Protein AF-A0A7I8IFJ6-F1 (afdb_monomer)

Radius of gyration: 30.26 Å; Cα contacts (8 Å, |Δi|>4): 142; chains: 1; bounding box: 80×45×73 Å

Secondary structure (DSSP, 8-state):
--HHHHHHHHHHHHHHHHHHHHHHHHHHHHHHHHHHHSS---EEEEE-SSEEEEEEEETTEEEEPP-TTS-SSEE--EEE-SS-EEETHHHHHTTTTSGGGEE--GGGTTT--TT-HHHHHHHHHT--S--------STTHHHHHS--

Sequence (148 aa):
MWWTDSLVSVFLLKLLFYTTCFIGCLFAISIAKEEASKLGTVIGIDLGTTYSCVGVYKNGHVEIIANDQGNRITPSWVAFTDSERLIGEAAKNQAAVNPERTVFDVKRLIGRKFEDKEVQKDMNLTFRFRLRMERPRSSVLRKLVLWS

Foldseek 3Di:
DCPVVVVVVVVVVVVVVVVVVVVVVVVVVVVVVVVVVVDPWDKDWADDQFKIWIWTDDPNDIDTDADPVRHSIFTQKWFDDPVDIDGGPRLVVCCVVRVQRMDGRCVQVPPDDCPDPVNVVCCVPPHPHDPPPDPDPDPPVVVVVVPD

Solvent-accessible surface area (backbone atoms only — not comparable to full-atom values): 8788 Å² total; per-residue (Å²): 145,67,70,67,57,57,55,52,49,54,50,51,53,50,51,50,52,53,53,54,50,52,52,50,51,53,51,53,53,51,53,55,55,54,59,65,64,69,60,69,89,56,70,50,72,50,85,42,46,64,43,25,39,42,32,37,64,55,97,92,41,79,46,70,48,53,49,100,86,67,40,55,58,39,42,40,24,40,18,59,59,98,87,52,77,37,56,19,63,66,16,55,72,44,30,86,82,42,39,54,45,34,47,58,50,56,65,79,53,63,98,57,59,78,85,37,68,68,50,51,48,45,45,76,75,72,48,73,37,78,87,73,84,64,81,79,90,53,83,68,66,57,63,70,66,70,77,114

Nearest PDB structures (foldseek):
  5fpm-assembly1_A  TM=9.775E-01  e=9.775E-12  Homo sapiens
  5fpd-assembly1_A  TM=9.758E-01  e=1.100E-11  Homo sapiens
  4fsv-assembly1_A  TM=9.687E-01  e=1.314E-11  Homo sapiens
  1ngg-assembly1_A  TM=9.756E-01  e=3.009E-11  Bos taurus
  6b1n-assembly2_B  TM=9.779E-01  e=2.673E-11  Homo sapiens

pLDDT: mean 80.01, std 19.0, range [28.0, 97.19]

Organism: Spirodela intermedia (NCBI:txid51605)

Structure (mmCIF, N/CA/C/O backbone):
data_AF-A0A7I8IFJ6-F1
#
_entry.id   AF-A0A7I8IFJ6-F1
#
loop_
_atom_site.group_PDB
_atom_site.id
_atom_site.type_symbol
_atom_site.label_atom_id
_atom_site.label_alt_id
_atom_site.label_comp_id
_atom_site.label_asym_id
_atom_site.label_entity_id
_atom_site.label_seq_id
_atom_site.pdbx_PDB_ins_code
_atom_site.Cartn_x
_atom_site.Cartn_y
_atom_site.Cartn_z
_atom_site.occupancy
_atom_site.B_iso_or_equiv
_atom_site.auth_seq_id
_atom_site.auth_comp_id
_atom_site.auth_asym_id
_atom_site.auth_atom_id
_atom_site.pdbx_PDB_model_num
ATOM 1 N N . MET A 1 1 ? -56.531 28.959 51.602 1.00 52.84 1 MET A N 1
ATOM 2 C CA . MET A 1 1 ? -56.270 27.835 50.682 1.00 52.84 1 MET A CA 1
ATOM 3 C C . MET A 1 1 ? -55.688 28.382 49.375 1.00 52.84 1 MET A C 1
ATOM 5 O O . MET A 1 1 ? -56.342 28.304 48.357 1.00 52.84 1 MET A O 1
ATOM 9 N N . TRP A 1 2 ? -54.528 29.052 49.462 1.00 52.06 2 TRP A N 1
ATOM 10 C CA . TRP A 1 2 ? -53.817 29.700 48.332 1.00 52.06 2 TRP A CA 1
ATOM 11 C C . TRP A 1 2 ? -52.278 29.646 48.495 1.00 52.06 2 TRP A C 1
ATOM 13 O O . TRP A 1 2 ? -51.531 30.055 47.616 1.00 52.06 2 TRP A O 1
ATOM 23 N N . TRP A 1 3 ? -51.776 29.158 49.640 1.00 51.44 3 TRP A N 1
ATOM 24 C CA . TRP A 1 3 ? -50.338 29.045 49.938 1.00 51.44 3 TRP A CA 1
ATOM 25 C C . TRP A 1 3 ? -49.743 27.699 49.497 1.00 51.44 3 TRP A C 1
ATOM 27 O O . TRP A 1 3 ? -48.556 27.610 49.198 1.00 51.44 3 TRP A O 1
ATOM 37 N N . THR A 1 4 ? -50.568 26.654 49.418 1.00 60.25 4 THR A N 1
ATOM 38 C CA . THR A 1 4 ? -50.185 25.328 48.915 1.00 60.25 4 THR A CA 1
ATOM 39 C C . THR A 1 4 ? -49.990 25.326 47.398 1.00 60.25 4 THR A C 1
ATOM 41 O O . THR A 1 4 ? -49.122 24.615 46.901 1.00 60.25 4 THR A O 1
ATOM 44 N N . ASP A 1 5 ? -50.714 26.180 46.670 1.00 65.81 5 ASP A N 1
ATOM 45 C CA . ASP A 1 5 ? -50.682 26.238 45.201 1.00 65.81 5 ASP A CA 1
ATOM 46 C C . ASP A 1 5 ? -49.363 26.817 44.667 1.00 65.81 5 ASP A C 1
ATOM 48 O O . ASP A 1 5 ? -48.817 26.335 43.674 1.00 65.81 5 ASP A O 1
ATOM 52 N N . SER A 1 6 ? -48.778 27.787 45.378 1.00 71.69 6 SER A N 1
ATOM 53 C CA . SER A 1 6 ? -47.474 28.369 45.032 1.00 71.69 6 SER A CA 1
ATOM 54 C C . SER A 1 6 ? -46.319 27.379 45.214 1.00 71.69 6 SER A C 1
ATOM 56 O O . SER A 1 6 ? -45.402 27.340 44.395 1.00 71.69 6 SER A O 1
ATOM 58 N N . LEU A 1 7 ? -46.362 26.538 46.253 1.00 78.31 7 LEU A N 1
ATOM 59 C CA . LEU A 1 7 ? -45.353 25.495 46.482 1.00 78.31 7 LEU A CA 1
ATOM 60 C C . LEU A 1 7 ? -45.447 24.370 45.446 1.00 78.31 7 LEU A C 1
ATOM 62 O O . LEU A 1 7 ? -44.420 23.923 44.935 1.00 78.31 7 LEU A O 1
ATOM 66 N N . VAL A 1 8 ? -46.666 23.952 45.098 1.00 82.31 8 VAL A N 1
ATOM 67 C CA . VAL A 1 8 ? -46.912 22.947 44.052 1.00 82.31 8 VAL A CA 1
ATOM 68 C C . VAL A 1 8 ? -46.470 23.470 42.683 1.00 82.31 8 VAL A C 1
ATOM 70 O O . VAL A 1 8 ? -45.804 22.749 41.945 1.00 82.31 8 VAL A O 1
ATOM 73 N N . SER A 1 9 ? -46.737 24.741 42.373 1.00 81.81 9 SER A N 1
ATOM 74 C CA . SER A 1 9 ? -46.284 25.387 41.134 1.00 81.81 9 SER A CA 1
ATOM 75 C C . SER A 1 9 ? -44.754 25.439 41.021 1.00 81.81 9 SER A C 1
ATOM 77 O O . SER A 1 9 ? -44.191 25.029 40.006 1.00 81.81 9 SER A O 1
ATOM 79 N N . VAL A 1 10 ? -44.047 25.837 42.086 1.00 84.44 10 VAL A N 1
ATOM 80 C CA . VAL A 1 10 ? -42.571 25.857 42.105 1.00 84.44 10 VAL A CA 1
ATOM 81 C C . VAL A 1 10 ? -41.982 24.444 42.006 1.00 84.44 10 VAL A C 1
ATOM 83 O O . VAL A 1 10 ? -40.945 24.253 41.368 1.00 84.44 10 VAL A O 1
ATOM 86 N N . PHE A 1 11 ? -42.632 23.443 42.603 1.00 86.44 11 PHE A N 1
ATOM 87 C CA . PHE A 1 11 ? -42.221 22.043 42.496 1.00 86.44 11 PHE A CA 1
ATOM 88 C C . PHE A 1 11 ? -42.408 21.496 41.073 1.00 86.44 11 PHE A C 1
ATOM 90 O O . PHE A 1 11 ? -41.486 20.895 40.521 1.00 86.44 11 PHE A O 1
ATOM 97 N N . LEU A 1 12 ? -43.554 21.773 40.444 1.00 88.19 12 LEU A N 1
ATOM 98 C CA . LEU A 1 12 ? -43.842 21.394 39.058 1.00 88.19 12 LEU A CA 1
ATOM 99 C C . LEU A 1 12 ? -42.895 22.080 38.068 1.00 88.19 12 LEU A C 1
ATOM 101 O O . LEU A 1 12 ? -42.415 21.426 37.148 1.00 88.19 12 LEU A O 1
ATOM 105 N N . LEU A 1 13 ? -42.558 23.356 38.277 1.00 87.75 13 LEU A N 1
ATOM 106 C CA . LEU A 1 13 ? -41.626 24.090 37.415 1.00 87.75 13 LEU A CA 1
ATOM 107 C C . LEU A 1 13 ? -40.199 23.525 37.498 1.00 87.75 13 LEU A C 1
ATOM 109 O O . LEU A 1 13 ? -39.519 23.389 36.482 1.00 87.75 13 LEU A O 1
ATOM 113 N N . LYS A 1 14 ? -39.757 23.143 38.704 1.00 87.62 14 LYS A N 1
ATOM 114 C CA . LYS A 1 14 ? -38.471 22.460 38.911 1.00 87.62 14 LYS A CA 1
ATOM 115 C C . LYS A 1 14 ? -38.459 21.080 38.262 1.00 87.62 14 LYS A C 1
ATOM 117 O O . LYS A 1 14 ? -37.467 20.734 37.627 1.00 87.62 14 LYS A O 1
ATOM 122 N N . LEU A 1 15 ? -39.545 20.316 38.387 1.00 89.00 15 LEU A N 1
ATOM 123 C CA . LEU A 1 15 ? -39.674 19.011 37.741 1.00 89.00 15 LEU A CA 1
ATOM 124 C C . LEU A 1 15 ? -39.621 19.152 36.216 1.00 89.00 15 LEU A C 1
ATOM 126 O O . LEU A 1 15 ? -38.857 18.440 35.568 1.00 89.00 15 LEU A O 1
ATOM 130 N N . LEU A 1 16 ? -40.347 20.126 35.659 1.00 89.44 16 LEU A N 1
ATOM 131 C CA . LEU A 1 16 ? -40.329 20.425 34.230 1.00 89.44 16 LEU A CA 1
ATOM 132 C C . LEU A 1 16 ? -38.905 20.756 33.764 1.00 89.44 16 LEU A C 1
ATOM 134 O O . LEU A 1 16 ? -38.415 20.140 32.823 1.00 89.44 16 LEU A O 1
ATOM 138 N N . PHE A 1 17 ? -38.201 21.634 34.484 1.00 91.06 17 PHE A N 1
ATOM 139 C CA . PHE A 1 17 ? -36.825 22.017 34.163 1.00 91.06 17 PHE A CA 1
ATOM 140 C C . PHE A 1 17 ? -35.841 20.836 34.228 1.00 91.06 17 PHE A C 1
ATOM 142 O O . PHE A 1 17 ? -34.998 20.679 33.345 1.00 91.06 17 PHE A O 1
ATOM 149 N N . TYR A 1 18 ? -35.962 19.964 35.235 1.00 89.38 18 TYR A N 1
ATOM 150 C CA . TYR A 1 18 ? -35.145 18.750 35.330 1.00 89.38 18 TYR A CA 1
ATOM 151 C C . TYR A 1 18 ? -35.416 17.790 34.167 1.00 89.38 18 TYR A C 1
ATOM 153 O O . TYR A 1 18 ? -34.474 17.251 33.586 1.00 89.38 18 TYR A O 1
ATOM 161 N N . THR A 1 19 ? -36.684 17.607 33.789 1.00 90.44 19 THR A N 1
ATOM 162 C CA . THR A 1 19 ? -37.049 16.727 32.669 1.00 90.44 19 THR A CA 1
ATOM 163 C C . THR A 1 19 ? -36.574 17.271 31.324 1.00 90.44 19 THR A C 1
ATOM 165 O O . THR A 1 19 ? -36.025 16.509 30.529 1.00 90.44 19 THR A O 1
ATOM 168 N N . THR A 1 20 ? -36.687 18.581 31.076 1.00 88.94 20 THR A N 1
ATOM 169 C CA . THR A 1 20 ? -36.190 19.191 29.835 1.00 88.94 20 THR A CA 1
ATOM 170 C C . THR A 1 20 ? -34.670 19.125 29.749 1.00 88.94 20 THR A C 1
ATOM 172 O O . THR A 1 20 ? -34.132 18.849 28.680 1.00 88.94 20 THR A O 1
ATOM 175 N N . CYS A 1 21 ? -33.971 19.311 30.872 1.00 89.75 21 CYS A N 1
ATOM 176 C CA . CYS A 1 21 ? -32.516 19.192 30.927 1.00 89.75 21 CYS A CA 1
ATOM 177 C C . CYS A 1 21 ? -32.062 17.745 30.656 1.00 89.75 21 CYS A C 1
ATOM 179 O O . CYS A 1 21 ? -31.170 17.516 29.841 1.00 89.75 21 CYS A O 1
ATOM 181 N N . PHE A 1 22 ? -32.737 16.753 31.248 1.00 91.62 22 PHE A N 1
ATOM 182 C CA . PHE A 1 22 ? -32.431 15.335 31.034 1.00 91.62 22 PHE A CA 1
ATOM 183 C C . PHE A 1 22 ? -32.668 14.883 29.583 1.00 91.62 22 PHE A C 1
ATOM 185 O O . PHE A 1 22 ? -31.816 14.217 28.994 1.00 91.62 22 PHE A O 1
ATOM 192 N N . ILE A 1 23 ? -33.791 15.289 28.977 1.00 92.19 23 ILE A N 1
ATOM 193 C CA . ILE A 1 23 ? -34.092 15.002 27.566 1.00 92.19 23 ILE A CA 1
ATOM 194 C C . ILE A 1 23 ? -33.075 15.692 26.647 1.00 92.19 23 ILE A C 1
ATOM 196 O O . ILE A 1 23 ? -32.581 15.068 25.709 1.00 92.19 23 ILE A O 1
ATOM 200 N N . GLY A 1 24 ? -32.707 16.944 26.942 1.00 90.44 24 GLY A N 1
ATOM 201 C CA . GLY A 1 24 ? -31.662 17.665 26.213 1.00 90.44 24 GLY A CA 1
ATOM 202 C C . GLY A 1 24 ? -30.310 16.946 26.256 1.00 90.44 24 GLY A C 1
ATOM 203 O O . GLY A 1 24 ? -29.663 16.791 25.221 1.00 90.44 24 GLY A O 1
ATOM 204 N N . CYS A 1 25 ? -29.912 16.425 27.422 1.00 89.94 25 CYS A N 1
ATOM 205 C CA . CYS A 1 25 ? -28.699 15.617 27.565 1.00 89.94 25 CYS A CA 1
ATOM 206 C C . CYS A 1 25 ? -28.761 14.315 26.754 1.00 89.94 25 CYS A C 1
ATOM 208 O O . CYS A 1 25 ? -27.796 13.985 26.066 1.00 89.94 25 CYS A O 1
ATOM 210 N N . LEU A 1 26 ? -29.883 13.589 26.784 1.00 88.06 26 LEU A N 1
ATOM 211 C CA . LEU A 1 26 ? -30.066 12.371 25.981 1.00 88.06 26 LEU A CA 1
ATOM 212 C C . LEU A 1 26 ? -29.977 12.650 24.475 1.00 88.06 26 LEU A C 1
ATOM 214 O O . LEU A 1 26 ? -29.377 11.868 23.729 1.00 88.06 26 LEU A O 1
ATOM 218 N N . PHE A 1 27 ? -30.535 13.776 24.029 1.00 88.62 27 PHE A N 1
ATOM 219 C CA . PHE A 1 27 ? -30.476 14.196 22.632 1.00 88.62 27 PHE A CA 1
ATOM 220 C C . PHE A 1 27 ? -29.040 14.551 22.218 1.00 88.62 27 PHE A C 1
ATOM 222 O O . PHE A 1 27 ? -28.564 14.079 21.188 1.00 88.62 27 PHE A O 1
ATOM 229 N N . ALA A 1 28 ? -28.306 15.283 23.062 1.00 88.12 28 ALA A N 1
ATOM 230 C CA . ALA A 1 28 ? -26.897 15.604 22.833 1.00 88.12 28 ALA A CA 1
ATOM 231 C C . ALA A 1 28 ? -26.005 14.348 22.776 1.00 88.12 28 ALA A C 1
ATOM 233 O O . ALA A 1 28 ? -25.155 14.236 21.894 1.00 88.12 28 ALA A O 1
ATOM 234 N N . ILE A 1 29 ? -26.231 13.371 23.664 1.00 85.75 29 ILE A N 1
ATOM 235 C CA . ILE A 1 29 ? -25.514 12.083 23.653 1.00 85.75 29 ILE A CA 1
ATOM 236 C C . ILE A 1 29 ? -25.800 11.307 22.360 1.00 85.75 29 ILE A C 1
ATOM 238 O O . ILE A 1 29 ? -24.890 10.711 21.782 1.00 85.75 29 ILE A O 1
ATOM 242 N N . SER A 1 30 ? -27.048 11.327 21.887 1.00 86.50 30 SER A N 1
ATOM 243 C CA . SER A 1 30 ? -27.437 10.658 20.640 1.00 86.50 30 SER A CA 1
ATOM 244 C C . SER A 1 30 ? -26.755 11.292 19.425 1.00 86.50 30 SER A C 1
ATOM 246 O O . SER A 1 30 ? -26.197 10.569 18.602 1.00 86.50 30 SER A O 1
ATOM 248 N N . ILE A 1 31 ? -26.703 12.628 19.367 1.00 84.62 31 ILE A N 1
ATOM 249 C CA . ILE A 1 31 ? -25.998 13.373 18.311 1.00 84.62 31 ILE A CA 1
ATOM 250 C C . ILE A 1 31 ? -24.496 13.053 18.324 1.00 84.62 31 ILE A C 1
ATOM 252 O O . ILE A 1 31 ? -23.922 12.748 17.280 1.00 84.62 31 ILE A O 1
ATOM 256 N N . ALA A 1 32 ? -23.860 13.059 19.500 1.00 80.31 32 ALA A N 1
ATOM 257 C CA . ALA A 1 32 ? -22.431 12.763 19.625 1.00 80.31 32 ALA A CA 1
ATOM 258 C C . ALA A 1 32 ? -22.085 11.332 19.166 1.00 80.31 32 ALA A C 1
ATOM 260 O O . ALA A 1 32 ? -21.051 11.100 18.538 1.00 80.31 32 ALA A O 1
ATOM 261 N N . LYS A 1 33 ? -22.967 10.363 19.443 1.00 78.19 33 LYS A N 1
ATOM 262 C CA . LYS A 1 33 ? -22.795 8.971 19.008 1.00 78.19 33 LYS A CA 1
ATOM 263 C C . LYS A 1 33 ? -22.905 8.819 17.489 1.00 78.19 33 LYS A C 1
ATOM 265 O O . LYS A 1 33 ? -22.186 8.007 16.909 1.00 78.19 33 LYS A O 1
ATOM 270 N N . GLU A 1 34 ? -23.780 9.590 16.849 1.00 75.06 34 GLU A N 1
ATOM 271 C CA . GLU A 1 34 ? -23.939 9.574 15.394 1.00 75.06 34 GLU A CA 1
ATOM 272 C C . GLU A 1 34 ? -22.731 10.196 14.683 1.00 75.06 34 GLU A C 1
ATOM 274 O O . GLU A 1 34 ? -22.249 9.643 13.692 1.00 75.06 34 GLU A O 1
ATOM 279 N N . GLU A 1 35 ? -22.166 11.277 15.225 1.00 69.31 35 GLU A N 1
ATOM 280 C CA . GLU A 1 35 ? -20.978 11.910 14.645 1.00 69.31 35 GLU A CA 1
ATOM 281 C C . GLU A 1 35 ? -19.745 10.993 14.688 1.00 69.31 35 GLU A C 1
ATOM 283 O O . GLU A 1 35 ? -19.027 10.870 13.693 1.00 69.31 35 GLU A O 1
ATOM 288 N N . ALA A 1 36 ? -19.558 10.249 15.784 1.00 66.38 36 ALA A N 1
ATOM 289 C CA . ALA A 1 36 ? -18.492 9.252 15.900 1.00 66.38 36 ALA A CA 1
ATOM 290 C C . ALA A 1 36 ? -18.617 8.115 14.866 1.00 66.38 36 ALA A C 1
ATOM 292 O O . ALA A 1 36 ? -17.612 7.523 14.476 1.00 66.38 36 ALA A O 1
ATOM 293 N N . SER A 1 37 ? -19.833 7.824 14.392 1.00 67.00 37 SER A N 1
ATOM 294 C CA . SER A 1 37 ? -20.080 6.785 13.383 1.00 67.00 37 SER A CA 1
ATOM 295 C C . SER A 1 37 ? -19.815 7.232 11.939 1.00 67.00 37 SER A C 1
ATOM 297 O O . SER A 1 37 ? -19.730 6.386 11.051 1.00 67.00 37 SER A O 1
ATOM 299 N N . LYS A 1 38 ? -19.658 8.543 11.682 1.00 72.38 38 LYS A N 1
ATOM 300 C CA . LYS A 1 38 ? -19.398 9.068 10.327 1.00 72.38 38 LYS A CA 1
ATOM 301 C C . LYS A 1 38 ? -17.971 8.831 9.840 1.00 72.38 38 LYS A C 1
ATOM 303 O O . LYS A 1 38 ? -17.737 8.839 8.632 1.00 72.38 38 LYS A O 1
ATOM 308 N N . LEU A 1 39 ? -17.019 8.628 10.747 1.00 68.62 39 LEU A N 1
ATOM 309 C CA . LEU A 1 39 ? -15.661 8.244 10.379 1.00 68.62 39 LEU A CA 1
ATOM 310 C C . LEU A 1 39 ? -15.664 6.753 10.030 1.00 68.62 39 LEU A C 1
ATOM 312 O O . LEU A 1 39 ? -15.887 5.898 10.884 1.00 68.62 39 LEU A O 1
ATOM 316 N N . GLY A 1 40 ? -15.441 6.446 8.751 1.00 79.44 40 GLY A N 1
ATOM 317 C CA . GLY A 1 40 ? -15.237 5.073 8.295 1.00 79.44 40 GLY A CA 1
ATOM 318 C C . GLY A 1 40 ? -14.024 4.417 8.963 1.00 79.44 40 GLY A C 1
ATOM 319 O O . GLY A 1 40 ? -13.273 5.038 9.715 1.00 79.44 40 GLY A O 1
ATOM 320 N N . THR A 1 41 ? -13.809 3.136 8.676 1.00 86.38 41 THR A N 1
ATOM 321 C CA . THR A 1 41 ? -12.670 2.390 9.218 1.00 86.38 41 THR A CA 1
ATOM 322 C C . THR A 1 41 ? -11.341 3.065 8.868 1.00 86.38 41 THR A C 1
ATOM 324 O O . THR A 1 41 ? -11.013 3.235 7.695 1.00 86.38 41 THR A O 1
ATOM 327 N N . VAL A 1 42 ? -10.570 3.434 9.892 1.00 87.62 42 VAL A N 1
ATOM 328 C CA . VAL A 1 42 ? -9.251 4.052 9.725 1.00 87.62 42 VAL A CA 1
ATOM 329 C C . VAL A 1 42 ? -8.219 2.975 9.401 1.00 87.62 42 VAL A C 1
ATOM 331 O O . VAL A 1 42 ? -8.109 1.968 10.105 1.00 87.62 42 VAL A O 1
ATOM 334 N N . ILE A 1 43 ? -7.450 3.214 8.339 1.00 94.69 43 ILE A N 1
ATOM 335 C CA . ILE A 1 43 ? -6.418 2.311 7.832 1.00 94.69 43 ILE A CA 1
ATOM 336 C C . ILE A 1 43 ? -5.072 3.038 7.861 1.00 94.69 43 ILE A C 1
ATOM 338 O O . ILE A 1 43 ? -4.959 4.165 7.382 1.00 94.69 43 ILE A O 1
ATOM 342 N N . GLY A 1 44 ? -4.051 2.385 8.411 1.00 95.56 44 GLY A N 1
ATOM 343 C CA . GLY A 1 44 ? -2.655 2.797 8.313 1.00 95.56 44 GLY A CA 1
ATOM 344 C C . GLY A 1 44 ? -1.952 2.011 7.212 1.00 95.56 44 GLY A C 1
ATOM 345 O O . GLY A 1 44 ? -2.072 0.789 7.153 1.00 95.56 44 GLY A O 1
ATOM 346 N N . ILE A 1 45 ? -1.217 2.701 6.344 1.00 96.31 45 ILE A N 1
ATOM 347 C CA . ILE A 1 45 ? -0.445 2.083 5.262 1.00 96.31 45 ILE A CA 1
ATOM 348 C C . ILE A 1 45 ? 1.017 2.470 5.449 1.00 96.31 45 ILE A C 1
ATOM 350 O O . ILE A 1 45 ? 1.352 3.653 5.394 1.00 96.31 45 ILE A O 1
ATOM 354 N N . ASP A 1 46 ? 1.884 1.479 5.637 1.00 94.94 46 ASP A N 1
ATOM 355 C CA . ASP A 1 46 ? 3.327 1.677 5.532 1.00 94.94 46 ASP A CA 1
ATOM 356 C C . ASP A 1 46 ? 3.765 1.355 4.105 1.00 94.94 46 ASP A C 1
ATOM 358 O O . ASP A 1 46 ? 3.718 0.205 3.662 1.00 94.94 46 ASP A O 1
ATOM 362 N N . LEU A 1 47 ? 4.179 2.390 3.376 1.00 92.19 47 LEU A N 1
ATOM 363 C CA . LEU A 1 47 ? 4.742 2.262 2.038 1.00 92.19 47 LEU A CA 1
ATOM 364 C C . LEU A 1 47 ? 6.256 2.137 2.150 1.00 92.19 47 LEU A C 1
ATOM 366 O O . LEU A 1 47 ? 6.963 3.138 2.038 1.00 92.19 47 LEU A O 1
ATOM 370 N N . GLY A 1 48 ? 6.774 0.937 2.395 1.00 91.88 48 GLY A N 1
ATOM 371 C CA . GLY A 1 48 ? 8.213 0.688 2.456 1.00 91.88 48 GLY A CA 1
ATOM 372 C C . GLY A 1 48 ? 8.859 0.544 1.073 1.00 91.88 48 GLY A C 1
ATOM 373 O O . GLY A 1 48 ? 8.193 0.371 0.050 1.00 91.88 48 GLY A O 1
ATOM 374 N N . THR A 1 49 ? 10.192 0.622 1.034 1.00 89.38 49 THR A N 1
ATOM 375 C CA . THR A 1 49 ? 10.965 0.539 -0.219 1.00 89.38 49 THR A CA 1
ATOM 376 C C . THR A 1 49 ? 10.818 -0.826 -0.891 1.00 89.38 49 THR A C 1
ATOM 378 O O . THR A 1 49 ? 10.597 -0.893 -2.095 1.00 89.38 49 THR A O 1
ATOM 381 N N . THR A 1 50 ? 10.883 -1.903 -0.104 1.00 92.00 50 THR A N 1
ATOM 382 C CA . THR A 1 50 ? 10.865 -3.287 -0.609 1.00 92.00 50 THR A CA 1
ATOM 383 C C . THR A 1 50 ? 9.565 -4.014 -0.284 1.00 92.00 50 THR A C 1
ATOM 385 O O . THR A 1 50 ? 9.090 -4.798 -1.100 1.00 92.00 50 THR A O 1
ATOM 388 N N . TYR A 1 51 ? 8.980 -3.744 0.883 1.00 95.88 51 TYR A N 1
ATOM 389 C CA . TYR A 1 51 ? 7.704 -4.300 1.318 1.00 95.88 51 TYR A CA 1
ATOM 390 C C . TYR A 1 51 ? 6.825 -3.188 1.872 1.00 95.88 51 TYR A C 1
ATOM 392 O O . TYR A 1 51 ? 7.331 -2.222 2.435 1.00 95.88 51 TYR A O 1
ATOM 400 N N . SER A 1 52 ? 5.521 -3.358 1.729 1.00 96.38 52 SER A N 1
ATOM 401 C CA . SER A 1 52 ? 4.489 -2.512 2.309 1.00 96.38 52 SER A CA 1
ATOM 402 C C . SER A 1 52 ? 3.586 -3.343 3.217 1.00 96.38 52 SER A C 1
ATOM 404 O O . SER A 1 52 ? 3.457 -4.558 3.031 1.00 96.38 52 SER A O 1
ATOM 406 N N . CYS A 1 53 ? 2.949 -2.700 4.189 1.00 96.56 53 CYS A N 1
ATOM 407 C CA . CYS A 1 53 ? 1.966 -3.338 5.058 1.00 96.56 53 CYS A CA 1
ATOM 408 C C . CYS A 1 53 ? 0.747 -2.435 5.258 1.00 96.56 53 CYS A C 1
ATOM 410 O O . CYS A 1 53 ? 0.810 -1.217 5.073 1.00 96.56 53 CYS A O 1
ATOM 412 N N . VAL A 1 54 ? -0.379 -3.051 5.606 1.00 97.19 54 VAL A N 1
ATOM 413 C CA . VAL A 1 54 ? -1.640 -2.352 5.852 1.00 97.19 54 VAL A CA 1
ATOM 414 C C . VAL A 1 54 ? -2.192 -2.822 7.189 1.00 97.19 54 VAL A C 1
ATOM 416 O O . VAL A 1 54 ? -2.331 -4.022 7.424 1.00 97.19 54 VAL A O 1
ATOM 419 N N . GLY A 1 55 ? -2.491 -1.872 8.069 1.00 96.12 55 GLY A N 1
ATOM 420 C CA . GLY A 1 55 ? -3.082 -2.118 9.376 1.00 96.12 55 GLY A CA 1
ATOM 421 C C . GLY A 1 55 ? -4.412 -1.395 9.534 1.00 96.12 55 GLY A C 1
ATOM 422 O O . GLY A 1 55 ? -4.604 -0.302 9.008 1.00 96.12 55 GLY A O 1
ATOM 423 N N . VAL A 1 56 ? -5.330 -1.990 10.283 1.00 95.62 56 VAL A N 1
ATOM 424 C CA . VAL A 1 56 ? -6.613 -1.394 10.655 1.00 95.62 56 VAL A CA 1
ATOM 425 C C . VAL A 1 56 ? -6.689 -1.243 12.168 1.00 95.62 56 VAL A C 1
ATOM 427 O O . VAL A 1 56 ? -6.298 -2.149 12.902 1.00 95.62 56 VAL A O 1
ATOM 430 N N . TYR A 1 57 ? -7.187 -0.103 12.648 1.00 91.00 57 TYR A N 1
ATOM 431 C CA . TYR A 1 57 ? -7.485 0.067 14.071 1.00 91.00 57 TYR A CA 1
ATOM 432 C C . TYR A 1 57 ? -8.942 -0.317 14.337 1.00 91.00 57 TYR A C 1
ATOM 434 O O . TYR A 1 57 ? -9.866 0.362 13.886 1.00 91.00 57 TYR A O 1
ATOM 442 N N . LYS A 1 58 ? -9.157 -1.420 15.057 1.00 86.81 58 LYS A N 1
ATOM 443 C CA . LYS A 1 58 ? -10.489 -1.952 15.368 1.00 86.81 58 LYS A CA 1
ATOM 444 C C . LYS A 1 58 ? -10.495 -2.534 16.778 1.00 86.81 58 LYS A C 1
ATOM 446 O O . LYS A 1 58 ? -9.515 -3.116 17.221 1.00 86.81 58 LYS A O 1
ATOM 451 N N . ASN A 1 59 ? -11.605 -2.384 17.502 1.00 86.56 59 ASN A N 1
ATOM 452 C CA . ASN A 1 59 ? -11.784 -2.970 18.839 1.00 86.56 59 ASN A CA 1
ATOM 453 C C . ASN A 1 59 ? -10.640 -2.635 19.824 1.00 86.56 59 ASN A C 1
ATOM 455 O O . ASN A 1 59 ? -10.186 -3.494 20.579 1.00 86.56 59 ASN A O 1
ATOM 459 N N . GLY A 1 60 ? -10.137 -1.398 19.785 1.00 86.81 60 GLY A N 1
ATOM 460 C CA . GLY A 1 60 ? -9.102 -0.920 20.706 1.00 86.81 60 GLY A CA 1
ATOM 461 C C . GLY A 1 60 ? -7.670 -1.380 20.401 1.00 86.81 60 GLY A C 1
ATOM 462 O O . GLY A 1 60 ? -6.772 -1.065 21.178 1.00 86.81 60 GLY A O 1
ATOM 463 N N . HIS A 1 61 ? -7.424 -2.091 19.296 1.00 91.19 61 HIS A N 1
ATOM 464 C CA . HIS A 1 61 ? -6.084 -2.537 18.904 1.00 91.19 61 HIS A CA 1
ATOM 465 C C . HIS A 1 61 ? -5.852 -2.433 17.388 1.00 91.19 61 HIS A C 1
ATOM 467 O O . HIS A 1 61 ? -6.782 -2.236 16.606 1.00 91.19 61 HIS A O 1
ATOM 473 N N . VAL A 1 62 ? -4.583 -2.527 16.979 1.00 92.50 62 VAL A N 1
ATOM 474 C CA . VAL A 1 62 ? -4.179 -2.561 15.566 1.00 92.50 62 VAL A CA 1
ATOM 475 C C . VAL A 1 62 ? -4.112 -4.011 15.097 1.00 92.50 62 VAL A C 1
ATOM 477 O O . VAL A 1 62 ? -3.442 -4.834 15.720 1.00 92.50 62 VAL A O 1
ATOM 480 N N . GLU A 1 63 ? -4.752 -4.305 13.972 1.00 94.81 63 GLU A N 1
ATOM 481 C CA . GLU A 1 63 ? -4.673 -5.588 13.276 1.00 94.81 63 GLU A CA 1
ATOM 482 C C . GLU A 1 63 ? -3.989 -5.398 11.916 1.00 94.81 63 GLU A C 1
ATOM 484 O O . GLU A 1 63 ? -4.344 -4.494 11.162 1.00 94.81 63 GLU A O 1
ATOM 489 N N . ILE A 1 64 ? -2.999 -6.238 11.594 1.00 96.19 64 ILE A N 1
ATOM 490 C CA . ILE A 1 64 ? -2.330 -6.218 10.284 1.00 96.19 64 ILE A CA 1
ATOM 491 C C . ILE A 1 64 ? -3.086 -7.124 9.318 1.00 96.19 64 ILE A C 1
ATOM 493 O O . ILE A 1 64 ? -3.244 -8.318 9.578 1.00 96.19 64 ILE A O 1
ATOM 497 N N . ILE A 1 65 ? -3.509 -6.556 8.193 1.00 95.88 65 ILE A N 1
ATOM 498 C CA . ILE A 1 65 ? -4.295 -7.244 7.173 1.00 95.88 65 ILE A CA 1
ATOM 499 C C . ILE A 1 65 ? -3.363 -8.121 6.332 1.00 95.88 65 ILE A C 1
ATOM 501 O O . ILE A 1 65 ? -2.346 -7.656 5.815 1.00 95.88 65 ILE A O 1
ATOM 505 N N . ALA A 1 66 ? -3.713 -9.399 6.194 1.00 96.38 66 ALA A N 1
ATOM 506 C CA . ALA A 1 66 ? -3.038 -10.304 5.273 1.00 96.38 66 ALA A CA 1
ATOM 507 C C . ALA A 1 66 ? -3.529 -10.077 3.835 1.00 96.38 66 ALA A C 1
ATOM 509 O O . ALA A 1 66 ? -4.707 -9.792 3.614 1.00 96.38 66 ALA A O 1
ATOM 510 N N . ASN A 1 67 ? -2.633 -10.213 2.860 1.00 94.25 67 ASN A N 1
ATOM 511 C CA . ASN A 1 67 ? -3.004 -10.219 1.450 1.00 94.25 67 ASN A CA 1
ATOM 512 C C . ASN A 1 67 ? -3.723 -11.525 1.059 1.00 94.25 67 ASN A C 1
ATOM 514 O O . ASN A 1 67 ? -3.916 -12.427 1.876 1.00 94.25 67 ASN A O 1
ATOM 518 N N . ASP A 1 68 ? -4.112 -11.625 -0.208 1.00 92.69 68 ASP A N 1
ATOM 519 C CA . ASP A 1 68 ? -4.775 -12.788 -0.811 1.00 92.69 68 ASP A CA 1
ATOM 520 C C . ASP A 1 68 ? -3.982 -14.102 -0.692 1.00 92.69 68 ASP A C 1
ATOM 522 O O . ASP A 1 68 ? -4.566 -15.182 -0.726 1.00 92.69 68 ASP A O 1
ATOM 526 N N . GLN A 1 69 ? -2.667 -14.018 -0.490 1.00 91.00 69 GLN A N 1
ATOM 527 C CA . GLN A 1 69 ? -1.780 -15.160 -0.257 1.00 91.00 69 GLN A CA 1
ATOM 528 C C . GLN A 1 69 ? -1.543 -15.466 1.230 1.00 91.00 69 GLN A C 1
ATOM 530 O O . GLN A 1 69 ? -0.784 -16.376 1.559 1.00 91.00 69 GLN A O 1
ATOM 535 N N . GLY A 1 70 ? -2.164 -14.715 2.142 1.00 94.38 70 GLY A N 1
ATOM 536 C CA . GLY A 1 70 ? -2.006 -14.884 3.587 1.00 94.38 70 GLY A CA 1
ATOM 537 C C . GLY A 1 70 ? -0.783 -14.177 4.188 1.00 94.38 70 GLY A C 1
ATOM 538 O O . GLY A 1 70 ? -0.545 -14.287 5.392 1.00 94.38 70 GLY A O 1
ATOM 539 N N . ASN A 1 71 ? -0.024 -13.412 3.400 1.00 95.00 71 ASN A N 1
ATOM 540 C CA . ASN A 1 71 ? 1.145 -12.676 3.880 1.00 95.00 71 ASN A CA 1
ATOM 541 C C . ASN A 1 71 ? 0.741 -11.319 4.474 1.00 95.00 71 ASN A C 1
ATOM 543 O O . ASN A 1 71 ? -0.013 -10.560 3.871 1.00 95.00 71 ASN A O 1
ATOM 547 N N . ARG A 1 72 ? 1.292 -10.968 5.642 1.00 95.88 72 ARG A N 1
ATOM 548 C CA . ARG A 1 72 ? 1.048 -9.673 6.323 1.00 95.88 72 ARG A CA 1
ATOM 549 C C . ARG A 1 72 ? 1.889 -8.509 5.791 1.00 95.88 72 ARG A C 1
ATOM 551 O O . ARG A 1 72 ? 1.705 -7.364 6.196 1.00 95.88 72 ARG A O 1
ATOM 558 N N . ILE A 1 73 ? 2.827 -8.810 4.902 1.00 96.25 73 ILE A N 1
ATOM 559 C CA . ILE A 1 73 ? 3.641 -7.845 4.168 1.00 96.25 73 ILE A CA 1
A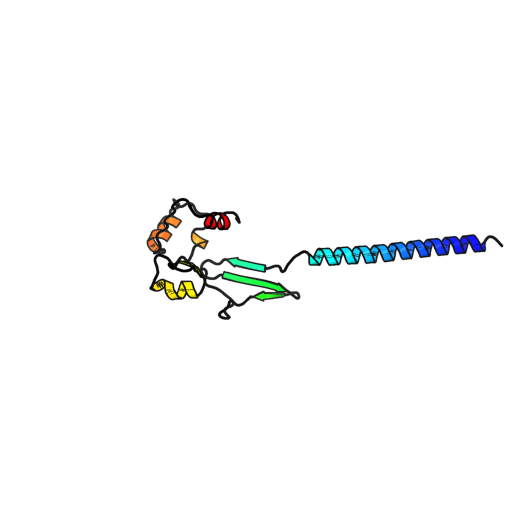TOM 560 C C . ILE A 1 73 ? 3.533 -8.177 2.683 1.00 96.25 73 ILE A C 1
ATOM 562 O O . ILE A 1 73 ? 3.466 -9.345 2.309 1.00 96.25 73 ILE A O 1
ATOM 566 N N . THR A 1 74 ? 3.498 -7.154 1.839 1.00 97.06 74 THR A N 1
ATOM 567 C CA . THR A 1 74 ? 3.377 -7.303 0.384 1.00 97.06 74 THR A CA 1
ATOM 568 C C . THR A 1 74 ? 4.567 -6.630 -0.288 1.00 97.06 74 THR A C 1
ATOM 570 O O . THR A 1 74 ? 4.865 -5.487 0.060 1.00 97.06 74 THR A O 1
ATOM 573 N N . PRO A 1 75 ? 5.266 -7.280 -1.235 1.00 96.56 75 PRO A N 1
ATOM 574 C CA . PRO A 1 75 ? 6.355 -6.636 -1.958 1.00 96.56 75 PRO A CA 1
ATOM 575 C C . PRO A 1 75 ? 5.902 -5.335 -2.634 1.00 96.56 75 PRO A C 1
ATOM 577 O O . PRO A 1 75 ? 4.874 -5.299 -3.307 1.00 96.56 75 PRO A O 1
ATOM 580 N N . SER A 1 76 ? 6.701 -4.277 -2.519 1.00 95.19 76 SER A N 1
ATOM 581 C CA . SER A 1 76 ? 6.501 -2.993 -3.206 1.00 95.19 76 SER A CA 1
ATOM 582 C C . SER A 1 76 ? 6.922 -3.080 -4.684 1.00 95.19 76 SER A C 1
ATOM 584 O O . SER A 1 76 ? 7.794 -2.346 -5.148 1.00 95.19 76 SER A O 1
ATOM 586 N N . TRP A 1 77 ? 6.340 -4.040 -5.406 1.00 94.38 77 TRP A N 1
ATOM 587 C CA . TRP A 1 77 ? 6.670 -4.397 -6.786 1.00 94.38 77 TRP A CA 1
ATOM 588 C C . TRP A 1 77 ? 5.435 -4.257 -7.672 1.00 94.38 77 TRP A C 1
ATOM 590 O O . TRP A 1 77 ? 4.335 -4.662 -7.288 1.00 94.38 77 TRP A O 1
ATOM 600 N N . VAL A 1 78 ? 5.621 -3.713 -8.872 1.00 94.62 78 VAL A N 1
ATOM 601 C CA . VAL A 1 78 ? 4.572 -3.585 -9.891 1.00 94.62 78 VAL A CA 1
ATOM 602 C C . VAL A 1 78 ? 5.140 -4.020 -11.229 1.00 94.62 78 VAL A C 1
ATOM 604 O O . VAL A 1 78 ? 6.170 -3.506 -11.650 1.00 94.62 78 VAL A O 1
ATOM 607 N N . ALA A 1 79 ? 4.467 -4.932 -11.920 1.00 93.25 79 ALA A N 1
ATOM 608 C CA . ALA A 1 79 ? 4.850 -5.343 -13.262 1.00 93.25 79 ALA A CA 1
ATOM 609 C C . ALA A 1 79 ? 3.725 -5.101 -14.260 1.00 93.25 79 ALA A C 1
ATOM 611 O O . ALA A 1 79 ? 2.546 -5.260 -13.944 1.00 93.25 79 ALA A O 1
ATOM 612 N N . PHE A 1 80 ? 4.108 -4.729 -15.475 1.00 93.25 80 PHE A N 1
ATOM 613 C CA . PHE A 1 80 ? 3.188 -4.519 -16.582 1.00 93.25 80 PHE A CA 1
ATOM 614 C C . PHE A 1 80 ? 3.367 -5.635 -17.609 1.00 93.25 80 PHE A C 1
ATOM 616 O O . PHE A 1 80 ? 4.461 -5.830 -18.150 1.00 93.25 80 PHE A O 1
ATOM 623 N N . THR A 1 81 ? 2.283 -6.356 -17.876 1.00 90.56 81 THR A N 1
ATOM 624 C CA . THR A 1 81 ? 2.173 -7.285 -19.001 1.00 90.56 81 THR A CA 1
ATOM 625 C C . THR A 1 81 ? 1.362 -6.616 -20.114 1.00 90.56 81 THR A C 1
ATOM 627 O O . THR A 1 81 ? 0.922 -5.473 -19.975 1.00 90.56 81 THR A O 1
ATOM 630 N N . ASP A 1 82 ? 1.178 -7.298 -21.242 1.00 90.81 82 ASP A N 1
ATOM 631 C CA . ASP A 1 82 ? 0.343 -6.768 -22.326 1.00 90.81 82 ASP A CA 1
ATOM 632 C C . ASP A 1 82 ? -1.159 -6.817 -21.984 1.00 90.81 82 ASP A C 1
ATOM 634 O O . ASP A 1 82 ? -1.949 -6.074 -22.564 1.00 90.81 82 ASP A O 1
ATOM 638 N N . SER A 1 83 ? -1.554 -7.669 -21.031 1.00 92.25 83 SER A N 1
ATOM 639 C CA . SER A 1 83 ? -2.948 -7.885 -20.632 1.00 92.25 83 SER A CA 1
ATOM 640 C C . SER A 1 83 ? -3.331 -7.174 -19.337 1.00 92.25 83 SER A C 1
ATOM 642 O O . SER A 1 83 ? -4.467 -6.723 -19.200 1.00 92.25 83 SER A O 1
ATOM 644 N N . GLU A 1 84 ? -2.419 -7.085 -18.369 1.00 93.44 84 GLU A N 1
ATOM 645 C CA . GLU A 1 84 ? -2.751 -6.657 -17.015 1.00 93.44 84 GLU A CA 1
ATOM 646 C C . GLU A 1 84 ? -1.568 -6.044 -16.254 1.00 93.44 84 GLU A C 1
ATOM 648 O O . GLU A 1 84 ? -0.422 -5.994 -16.706 1.00 93.44 84 GLU A O 1
ATOM 653 N N . ARG A 1 85 ? -1.869 -5.555 -15.049 1.00 94.50 85 ARG A N 1
ATOM 654 C CA . ARG A 1 85 ? -0.880 -5.037 -14.108 1.00 94.50 85 ARG A CA 1
ATOM 655 C C . ARG A 1 85 ? -0.808 -5.957 -12.899 1.00 94.50 85 ARG A C 1
ATOM 657 O O . ARG A 1 85 ? -1.757 -6.022 -12.123 1.00 94.50 85 ARG A O 1
ATOM 664 N N . LEU A 1 86 ? 0.347 -6.580 -12.710 1.00 94.44 86 LEU A N 1
ATOM 665 C CA . LEU A 1 86 ? 0.645 -7.429 -11.564 1.00 94.44 86 LEU A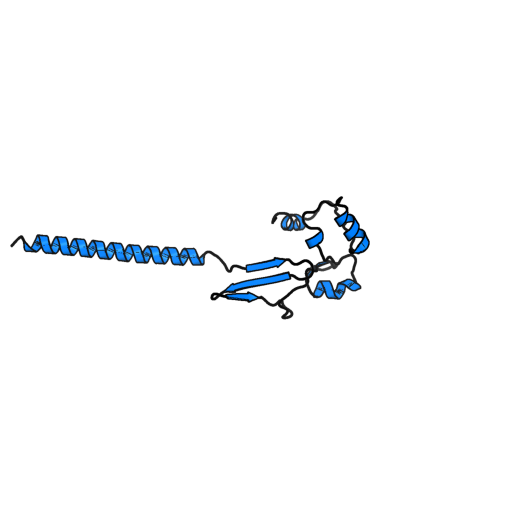 CA 1
ATOM 666 C C . LEU A 1 86 ? 1.216 -6.578 -10.425 1.00 94.44 86 LEU A C 1
ATOM 668 O O . LEU A 1 86 ? 1.976 -5.637 -10.664 1.00 94.44 86 LEU A O 1
ATOM 672 N N . ILE A 1 87 ? 0.864 -6.905 -9.183 1.00 94.69 87 ILE A N 1
ATOM 673 C CA . ILE A 1 87 ? 1.293 -6.181 -7.979 1.00 94.69 87 ILE A CA 1
ATOM 674 C C . ILE A 1 87 ? 1.746 -7.203 -6.931 1.00 94.69 87 ILE A C 1
ATOM 676 O O . ILE A 1 87 ? 1.209 -8.307 -6.864 1.00 94.69 87 ILE A O 1
ATOM 680 N N . GLY A 1 88 ? 2.737 -6.848 -6.114 1.00 95.56 88 GLY A N 1
ATOM 681 C CA . GLY A 1 88 ? 3.161 -7.678 -4.990 1.00 95.56 88 GLY A CA 1
ATOM 682 C C . GLY A 1 88 ? 3.951 -8.907 -5.424 1.00 95.56 88 GLY A C 1
ATOM 683 O O . GLY A 1 88 ? 4.849 -8.823 -6.264 1.00 95.56 88 GLY A O 1
ATOM 684 N N . GLU A 1 89 ? 3.621 -10.056 -4.839 1.00 95.75 89 GLU A N 1
ATOM 685 C CA . GLU A 1 89 ? 4.332 -11.317 -5.083 1.00 95.75 89 GLU A CA 1
ATOM 686 C C . GLU A 1 89 ? 4.247 -11.752 -6.550 1.00 95.75 89 GLU A C 1
ATOM 688 O O . GLU A 1 89 ? 5.247 -12.175 -7.125 1.00 95.75 89 GLU A O 1
ATOM 693 N N . ALA A 1 90 ? 3.099 -11.552 -7.207 1.00 94.56 90 ALA A N 1
ATOM 694 C CA . ALA A 1 90 ? 2.944 -11.863 -8.627 1.00 94.56 90 ALA A CA 1
ATOM 695 C C . ALA A 1 90 ? 3.949 -11.090 -9.501 1.00 94.56 90 ALA A C 1
ATOM 697 O O . ALA A 1 90 ? 4.591 -11.674 -10.373 1.00 94.56 90 ALA A O 1
ATOM 698 N N . ALA A 1 91 ? 4.140 -9.794 -9.232 1.00 94.88 91 ALA A N 1
ATOM 699 C CA . ALA A 1 91 ? 5.104 -8.965 -9.954 1.00 94.88 91 ALA A CA 1
ATOM 700 C C . ALA A 1 91 ? 6.553 -9.392 -9.675 1.00 94.88 91 ALA A C 1
ATOM 702 O O . ALA A 1 91 ? 7.356 -9.502 -10.605 1.00 94.88 91 ALA A O 1
ATOM 703 N N . LYS A 1 92 ? 6.874 -9.664 -8.406 1.00 93.81 92 LYS A N 1
ATOM 704 C CA . LYS A 1 92 ? 8.202 -10.103 -7.963 1.00 93.81 92 LYS A CA 1
ATOM 705 C C . LYS A 1 92 ? 8.600 -11.450 -8.573 1.00 93.81 92 LYS A C 1
ATOM 707 O O . LYS A 1 92 ? 9.725 -11.592 -9.044 1.00 93.81 92 LYS A O 1
ATOM 712 N N . ASN A 1 93 ? 7.677 -12.408 -8.640 1.00 94.69 93 ASN A N 1
ATOM 713 C CA . ASN A 1 93 ? 7.944 -13.753 -9.156 1.00 94.69 93 ASN A CA 1
ATOM 714 C C . ASN A 1 93 ? 8.323 -13.762 -10.642 1.00 94.69 93 ASN A C 1
ATOM 716 O O . ASN A 1 93 ? 9.184 -14.536 -11.052 1.00 94.69 93 ASN A O 1
ATOM 720 N N . GLN A 1 94 ? 7.733 -12.878 -11.450 1.00 92.69 94 GLN A N 1
ATOM 721 C CA . GLN A 1 94 ? 8.053 -12.777 -12.880 1.00 92.69 94 GLN A CA 1
ATOM 722 C C . GLN A 1 94 ? 9.169 -11.772 -13.206 1.00 92.69 94 GLN A C 1
ATOM 724 O O . GLN A 1 94 ? 9.522 -11.607 -14.373 1.00 92.69 94 GLN A O 1
ATOM 729 N N . ALA A 1 95 ? 9.779 -11.138 -12.199 1.00 89.88 95 ALA A N 1
ATOM 730 C CA . ALA A 1 95 ? 10.808 -10.117 -12.394 1.00 89.88 95 ALA A CA 1
ATOM 731 C C . ALA A 1 95 ? 12.032 -10.608 -13.182 1.00 89.88 95 ALA A C 1
ATOM 733 O O . ALA A 1 95 ? 12.625 -9.841 -13.935 1.00 89.88 95 ALA A O 1
ATOM 734 N N . ALA A 1 96 ? 12.405 -11.882 -13.029 1.00 89.88 96 ALA A N 1
ATOM 735 C CA . ALA A 1 96 ? 13.518 -12.472 -13.773 1.00 89.88 96 ALA A CA 1
ATOM 736 C C . ALA A 1 96 ? 13.202 -12.652 -15.269 1.00 89.88 96 ALA A C 1
ATOM 738 O O . ALA A 1 96 ? 14.104 -12.584 -16.098 1.00 89.88 96 ALA A O 1
ATOM 739 N N . VAL A 1 97 ? 11.926 -12.861 -15.609 1.00 90.75 97 VAL A N 1
ATOM 740 C CA . VAL A 1 97 ? 11.455 -13.113 -16.981 1.00 90.75 97 VAL A CA 1
ATOM 741 C C . VAL A 1 97 ? 11.121 -11.806 -17.701 1.00 90.75 97 VAL A C 1
ATOM 743 O O . VAL A 1 97 ? 11.389 -11.667 -18.890 1.00 90.75 97 VAL A O 1
ATOM 746 N N . ASN A 1 98 ? 10.583 -10.822 -16.979 1.00 87.81 98 ASN A N 1
ATOM 747 C CA . ASN A 1 98 ? 10.176 -9.523 -17.513 1.00 87.81 98 ASN A CA 1
ATOM 748 C C . ASN A 1 98 ? 10.840 -8.359 -16.744 1.00 87.81 98 ASN A C 1
ATOM 750 O O . ASN A 1 98 ? 10.153 -7.516 -16.153 1.00 87.81 98 ASN A O 1
ATOM 754 N N . PRO A 1 99 ? 12.181 -8.289 -16.705 1.00 86.75 99 PRO A N 1
ATOM 755 C CA . PRO A 1 99 ? 12.895 -7.322 -15.872 1.00 86.75 99 PRO A CA 1
ATOM 756 C C . PRO A 1 99 ? 12.694 -5.872 -16.329 1.00 86.75 99 PRO A C 1
ATOM 758 O O . PRO A 1 99 ? 12.736 -4.956 -15.513 1.00 86.75 99 PRO A O 1
ATOM 761 N N . GLU A 1 100 ? 12.454 -5.646 -17.624 1.00 86.19 100 GLU A N 1
ATOM 762 C CA . GLU A 1 100 ? 12.317 -4.295 -18.182 1.00 86.19 100 GLU A CA 1
ATOM 763 C C . GLU A 1 100 ? 10.959 -3.643 -17.906 1.00 86.19 100 GLU A C 1
ATOM 765 O O . GLU A 1 100 ? 10.842 -2.421 -17.995 1.00 86.19 100 GLU A O 1
ATOM 770 N N . ARG A 1 101 ? 9.927 -4.433 -17.591 1.00 86.69 101 ARG A N 1
ATOM 771 C CA . ARG A 1 101 ? 8.578 -3.926 -17.283 1.00 86.69 101 ARG A CA 1
ATOM 772 C C . ARG A 1 101 ? 8.163 -4.199 -15.841 1.00 86.69 101 ARG A C 1
ATOM 774 O O . ARG A 1 101 ? 6.987 -4.061 -15.506 1.00 86.69 101 ARG A O 1
ATOM 781 N N . THR A 1 102 ? 9.124 -4.561 -14.995 1.00 89.25 102 THR A N 1
ATOM 782 C CA . THR A 1 102 ? 8.925 -4.790 -13.564 1.00 89.25 102 THR A CA 1
ATOM 783 C C . THR A 1 102 ? 9.623 -3.706 -12.768 1.00 89.25 102 THR A C 1
ATOM 785 O O . THR A 1 102 ? 10.839 -3.561 -12.828 1.00 89.25 102 THR A O 1
ATOM 788 N N . VAL A 1 103 ? 8.841 -2.948 -12.012 1.00 89.94 103 VAL A N 1
ATOM 789 C CA . VAL A 1 103 ? 9.263 -1.771 -11.262 1.00 89.94 103 VAL A CA 1
ATOM 790 C C . VAL A 1 103 ? 9.285 -2.096 -9.769 1.00 89.94 103 VAL A C 1
ATOM 792 O O . VAL A 1 103 ? 8.327 -2.652 -9.230 1.00 89.94 103 VAL A O 1
ATOM 795 N N . PHE A 1 104 ? 10.371 -1.718 -9.100 1.00 90.25 104 PHE A N 1
ATOM 796 C CA . PHE A 1 104 ? 10.587 -1.869 -7.659 1.00 90.25 104 PHE A CA 1
ATOM 797 C C . PHE A 1 104 ? 11.437 -0.701 -7.136 1.00 90.25 104 PHE A C 1
ATOM 799 O O . PHE A 1 104 ? 11.903 0.117 -7.927 1.00 90.25 104 PHE A O 1
ATOM 806 N N . ASP A 1 105 ? 11.598 -0.579 -5.814 1.00 87.62 105 ASP A N 1
ATOM 807 C CA . ASP A 1 105 ? 12.407 0.463 -5.151 1.00 87.62 105 ASP A CA 1
ATOM 808 C C . ASP A 1 105 ? 12.010 1.920 -5.492 1.00 87.62 105 ASP A C 1
ATOM 810 O O . ASP A 1 105 ? 12.767 2.865 -5.258 1.00 87.62 105 ASP A O 1
ATOM 814 N N . VAL A 1 106 ? 10.772 2.134 -5.956 1.00 85.19 106 VAL A N 1
ATOM 815 C CA . VAL A 1 106 ? 10.244 3.452 -6.365 1.00 85.19 106 VAL A CA 1
ATOM 816 C C . VAL A 1 106 ? 10.354 4.488 -5.248 1.00 85.19 106 VAL A C 1
ATOM 818 O O . VAL A 1 106 ? 10.598 5.658 -5.530 1.00 85.19 106 VAL A O 1
ATOM 821 N N . LYS A 1 107 ? 10.258 4.074 -3.976 1.00 87.12 107 LYS A N 1
ATOM 822 C CA . LYS A 1 1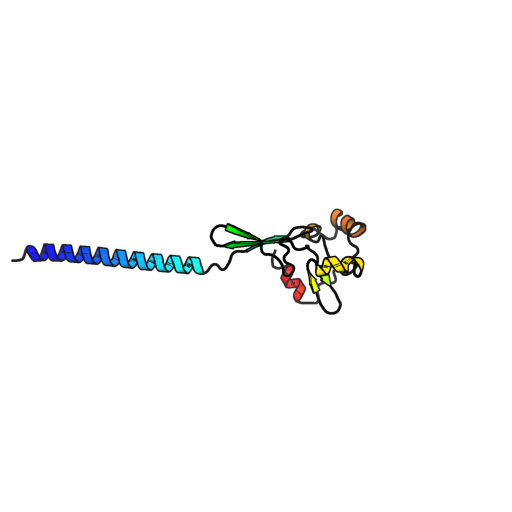07 ? 10.399 4.968 -2.814 1.00 87.12 107 LYS A CA 1
ATOM 823 C C . LYS A 1 107 ? 11.712 5.763 -2.822 1.00 87.12 107 LYS A C 1
ATOM 825 O O . LYS A 1 107 ? 11.740 6.866 -2.292 1.00 87.12 107 LYS A O 1
ATOM 830 N N . ARG A 1 108 ? 12.776 5.245 -3.450 1.00 83.75 108 ARG A N 1
ATOM 831 C CA . ARG A 1 108 ? 14.065 5.947 -3.597 1.00 83.75 108 ARG A CA 1
ATOM 832 C C . ARG A 1 108 ? 14.014 7.105 -4.592 1.00 83.75 108 ARG A C 1
ATOM 834 O O . ARG A 1 108 ? 14.834 8.010 -4.508 1.00 83.75 108 ARG A O 1
ATOM 841 N N . LEU A 1 109 ? 13.070 7.064 -5.528 1.00 83.50 109 LEU A N 1
ATOM 842 C CA . LEU A 1 109 ? 12.937 8.015 -6.631 1.00 83.50 109 LEU A CA 1
ATOM 843 C C . LEU A 1 109 ? 11.845 9.065 -6.381 1.00 83.50 109 LEU A C 1
ATOM 845 O O . LEU A 1 109 ? 11.864 10.128 -6.998 1.00 83.50 109 LEU A O 1
ATOM 849 N N . ILE A 1 110 ? 10.887 8.783 -5.491 1.00 84.19 110 ILE A N 1
ATOM 850 C CA . ILE A 1 110 ? 9.792 9.710 -5.174 1.00 84.19 110 ILE A CA 1
ATOM 851 C C . ILE A 1 110 ? 10.356 11.020 -4.610 1.00 84.19 110 ILE A C 1
ATOM 853 O O . ILE A 1 110 ? 11.234 11.022 -3.750 1.00 84.19 110 ILE A O 1
ATOM 857 N N . GLY A 1 111 ? 9.827 12.144 -5.101 1.00 86.44 111 GLY A N 1
ATOM 858 C CA . GLY A 1 111 ? 10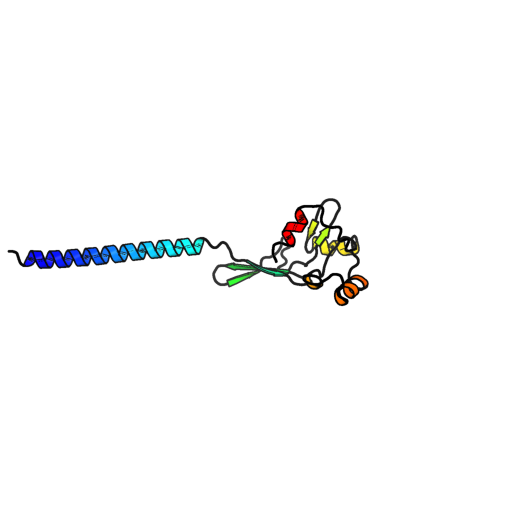.192 13.486 -4.643 1.00 86.44 111 GLY A CA 1
ATOM 859 C C . GLY A 1 111 ? 11.551 13.992 -5.137 1.00 86.44 111 GLY A C 1
ATOM 860 O O . GLY A 1 111 ? 11.946 15.095 -4.766 1.00 86.44 111 GLY A O 1
ATOM 861 N N . ARG A 1 112 ? 12.261 13.225 -5.975 1.00 85.62 112 ARG A N 1
ATOM 862 C CA . ARG A 1 112 ? 13.556 13.615 -6.548 1.00 85.62 112 ARG A CA 1
ATOM 863 C C . ARG A 1 112 ? 13.418 14.106 -7.978 1.00 85.62 112 ARG A C 1
ATOM 865 O O . ARG A 1 112 ? 12.499 13.711 -8.699 1.00 85.62 112 ARG A O 1
ATOM 872 N N . LYS A 1 113 ? 14.343 14.968 -8.394 1.00 85.88 113 LYS A N 1
ATOM 873 C CA . LYS A 1 113 ? 14.422 15.412 -9.785 1.00 85.88 113 LYS A CA 1
ATOM 874 C C . LYS A 1 113 ? 15.142 14.357 -10.608 1.00 85.88 113 LYS A C 1
ATOM 876 O O . LYS A 1 113 ? 16.004 13.636 -10.110 1.00 85.88 113 LYS A O 1
ATOM 881 N N . PHE A 1 114 ? 14.796 14.276 -11.886 1.00 80.94 114 PHE A N 1
ATOM 882 C CA . PHE A 1 114 ? 15.417 13.307 -12.783 1.00 80.94 114 PHE A CA 1
ATOM 883 C C . PHE A 1 114 ? 16.927 13.546 -12.904 1.00 80.94 114 PHE A C 1
ATOM 885 O O . PHE A 1 114 ? 17.705 12.599 -12.967 1.00 80.94 114 PHE A O 1
ATOM 892 N N . GLU A 1 115 ? 17.348 14.808 -12.883 1.00 85.44 115 GLU A N 1
ATOM 893 C CA . GLU A 1 115 ? 18.739 15.223 -13.042 1.00 85.44 115 GLU A CA 1
ATOM 894 C C . GLU A 1 115 ? 19.598 14.985 -11.787 1.00 85.44 115 GLU A C 1
ATOM 896 O O . GLU A 1 115 ? 20.814 15.192 -11.827 1.00 85.44 115 GLU A O 1
ATOM 901 N N . ASP A 1 116 ? 19.002 14.548 -10.672 1.00 88.25 116 ASP A N 1
ATOM 902 C CA . ASP A 1 116 ? 19.737 14.313 -9.433 1.00 88.25 116 ASP A CA 1
ATOM 903 C C . ASP A 1 116 ? 20.760 13.183 -9.619 1.00 88.25 116 ASP A C 1
ATOM 905 O O . ASP A 1 116 ? 20.455 12.094 -10.113 1.00 88.25 116 ASP A O 1
ATOM 909 N N . LYS A 1 117 ? 21.999 13.417 -9.168 1.00 87.88 117 LYS A N 1
ATOM 910 C CA . LYS A 1 117 ? 23.111 12.459 -9.325 1.00 87.88 117 LYS A CA 1
ATOM 911 C C . LYS A 1 117 ? 22.802 11.089 -8.723 1.00 87.88 117 LYS A C 1
ATOM 913 O O . LYS A 1 117 ? 23.222 10.074 -9.270 1.00 87.88 117 LYS A O 1
ATOM 918 N N . GLU A 1 118 ? 22.081 11.063 -7.605 1.00 83.81 118 GLU A N 1
ATOM 919 C CA . GLU A 1 118 ? 21.665 9.818 -6.958 1.00 83.81 118 GLU A CA 1
ATOM 920 C C . GLU A 1 118 ? 20.638 9.058 -7.807 1.00 83.81 118 GLU A C 1
ATOM 922 O O . GLU A 1 118 ? 20.771 7.850 -7.961 1.00 83.81 118 GLU A O 1
ATOM 927 N N . VAL A 1 119 ? 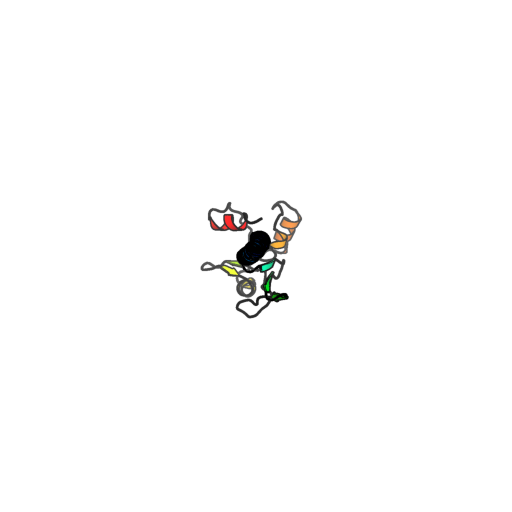19.690 9.757 -8.445 1.00 83.06 119 VAL A N 1
ATOM 928 C CA . VAL A 1 119 ? 18.718 9.146 -9.369 1.00 83.06 119 VAL A CA 1
ATOM 929 C C . VAL A 1 119 ? 19.427 8.568 -10.591 1.00 83.06 119 VAL A C 1
ATOM 931 O O . VAL A 1 119 ? 19.199 7.414 -10.937 1.00 83.06 119 VAL A O 1
ATOM 934 N N . GLN A 1 120 ? 20.351 9.315 -11.200 1.00 84.06 120 GLN A N 1
ATOM 935 C CA . GLN A 1 120 ? 21.138 8.831 -12.343 1.00 84.06 120 GLN A CA 1
ATOM 936 C C . GLN A 1 120 ? 22.011 7.616 -11.981 1.00 84.06 120 GLN A C 1
ATOM 938 O O . GLN A 1 120 ? 22.158 6.685 -12.775 1.00 84.06 120 GLN A O 1
ATOM 943 N N . LYS A 1 121 ? 22.572 7.596 -10.766 1.00 83.06 121 LYS A N 1
ATOM 944 C CA . LYS A 1 121 ? 23.341 6.458 -10.249 1.00 83.06 121 LYS A CA 1
ATOM 945 C C . LYS A 1 121 ? 22.455 5.227 -10.038 1.00 83.06 121 LYS A C 1
ATOM 947 O O . LYS A 1 121 ? 22.815 4.147 -10.501 1.00 83.06 121 LYS A O 1
ATOM 952 N N . ASP A 1 122 ? 21.308 5.393 -9.383 1.00 78.44 122 ASP A N 1
ATOM 953 C CA . ASP A 1 122 ? 20.361 4.303 -9.124 1.00 78.44 122 ASP A CA 1
ATOM 954 C C . ASP A 1 122 ? 19.772 3.751 -10.432 1.00 78.44 122 ASP A C 1
ATOM 956 O O . ASP A 1 122 ? 19.610 2.540 -10.582 1.00 78.44 1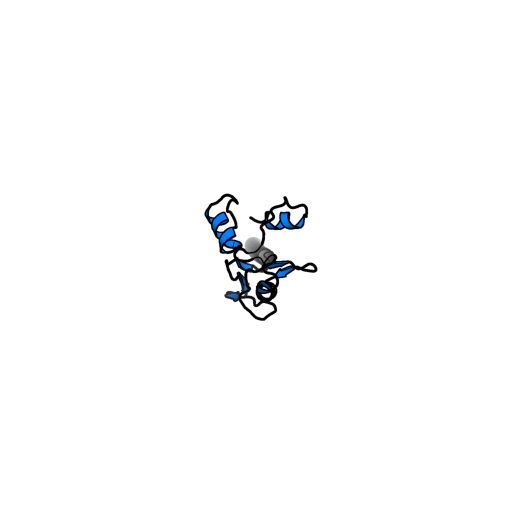22 ASP A O 1
ATOM 960 N N . MET A 1 123 ? 19.538 4.611 -11.427 1.00 74.56 123 MET A N 1
ATOM 961 C CA . MET A 1 123 ? 19.118 4.204 -12.769 1.00 74.56 123 MET A CA 1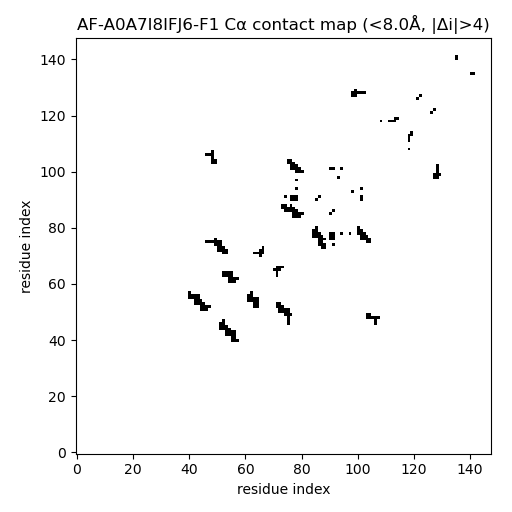
ATOM 962 C C . MET A 1 123 ? 20.131 3.295 -13.464 1.00 74.56 123 MET A C 1
ATOM 964 O O . MET A 1 123 ? 19.737 2.290 -14.043 1.00 74.56 123 MET A O 1
ATOM 968 N N . ASN A 1 124 ? 21.420 3.630 -13.412 1.00 67.44 124 ASN A N 1
ATOM 969 C CA . ASN A 1 124 ? 22.440 2.887 -14.154 1.00 67.44 124 ASN A CA 1
ATOM 970 C C . ASN A 1 124 ? 22.866 1.581 -13.469 1.00 67.44 124 ASN A C 1
ATOM 972 O O . ASN A 1 124 ? 23.310 0.658 -14.147 1.00 67.44 124 ASN A O 1
ATOM 976 N N . LEU A 1 125 ? 22.770 1.508 -12.138 1.00 60.03 125 LEU A N 1
ATOM 977 C CA . LEU A 1 125 ? 23.260 0.365 -11.359 1.00 60.03 125 LEU A CA 1
ATO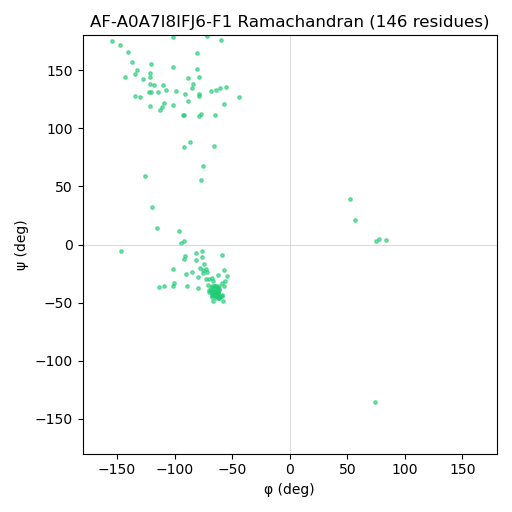M 978 C C . LEU A 1 125 ? 22.153 -0.605 -10.938 1.00 60.03 125 LEU A C 1
ATOM 980 O O . LEU A 1 125 ? 22.405 -1.805 -10.839 1.00 60.03 125 LEU A O 1
ATOM 984 N N . THR A 1 126 ? 20.947 -0.097 -10.680 1.00 62.72 126 THR A N 1
ATOM 985 C CA . THR A 1 126 ? 19.902 -0.853 -9.973 1.00 62.72 126 THR A CA 1
ATOM 986 C C . THR A 1 126 ? 18.709 -1.172 -10.869 1.00 62.72 126 THR A C 1
ATOM 988 O O . THR A 1 126 ? 18.143 -2.262 -10.776 1.00 62.72 126 THR A O 1
ATOM 991 N N . PHE A 1 127 ? 18.325 -0.261 -11.766 1.00 65.31 127 PHE A N 1
ATOM 992 C CA . PHE A 1 127 ? 17.091 -0.396 -12.537 1.00 65.31 127 PHE A CA 1
ATOM 993 C C . PHE A 1 127 ? 17.337 -0.884 -13.962 1.00 65.31 127 PHE A C 1
ATOM 995 O O . PHE A 1 127 ? 18.011 -0.247 -14.764 1.00 65.31 127 PHE A O 1
ATOM 1002 N N . ARG A 1 128 ? 16.739 -2.032 -14.296 1.00 59.38 128 ARG A N 1
ATOM 1003 C CA . ARG A 1 128 ? 16.791 -2.608 -15.649 1.00 59.38 128 ARG A CA 1
ATOM 1004 C C . ARG A 1 128 ? 15.625 -2.162 -16.541 1.00 59.38 128 ARG A C 1
ATOM 1006 O O . ARG A 1 128 ? 15.657 -2.389 -17.745 1.00 59.38 128 ARG A O 1
ATOM 1013 N N . PHE A 1 129 ? 14.615 -1.507 -15.969 1.00 65.44 129 PHE A N 1
ATOM 1014 C CA . PHE A 1 129 ? 13.496 -0.927 -16.706 1.00 65.44 129 PHE A CA 1
ATOM 1015 C C . PHE A 1 129 ? 13.841 0.460 -17.248 1.00 65.44 129 PHE A C 1
ATOM 1017 O O . PHE A 1 129 ? 14.435 1.300 -16.570 1.00 65.44 129 PHE A O 1
ATOM 1024 N N . ARG A 1 130 ? 13.440 0.725 -18.493 1.00 53.19 130 ARG A N 1
ATOM 1025 C CA . ARG A 1 130 ? 13.659 2.024 -19.132 1.00 53.19 130 ARG A CA 1
ATOM 1026 C C . ARG A 1 130 ? 12.614 3.017 -18.633 1.00 53.19 130 ARG A C 1
ATOM 1028 O O . ARG A 1 130 ? 11.447 2.921 -19.005 1.00 53.19 130 ARG A O 1
ATOM 1035 N N . LEU A 1 131 ? 13.035 4.010 -17.848 1.00 52.34 131 LEU A N 1
ATOM 1036 C CA . LEU A 1 131 ? 12.207 5.171 -17.511 1.00 52.34 131 LEU A CA 1
ATOM 1037 C C . LEU A 1 131 ? 11.938 5.996 -18.780 1.00 52.34 131 LEU A C 1
ATOM 1039 O O . LEU A 1 131 ? 12.648 6.950 -19.090 1.00 52.34 131 LEU A O 1
ATOM 1043 N N . ARG A 1 132 ? 10.918 5.619 -19.558 1.00 42.91 132 ARG A N 1
ATOM 1044 C CA . ARG A 1 132 ? 10.398 6.449 -20.646 1.00 42.91 132 ARG A CA 1
ATOM 1045 C C . ARG A 1 132 ? 9.356 7.397 -20.061 1.00 42.91 132 ARG A C 1
ATOM 1047 O O . ARG A 1 132 ? 8.168 7.098 -20.048 1.00 42.91 132 ARG A O 1
ATOM 1054 N N . MET A 1 133 ? 9.811 8.551 -19.585 1.00 41.44 133 MET A N 1
ATOM 1055 C CA . MET A 1 133 ? 8.931 9.679 -19.277 1.00 41.44 133 MET A CA 1
ATOM 1056 C C . MET A 1 133 ? 8.497 10.349 -20.590 1.00 41.44 133 MET A C 1
ATOM 1058 O O . MET A 1 133 ? 8.887 11.471 -20.895 1.00 41.44 133 MET A O 1
ATOM 1062 N N . GLU A 1 134 ? 7.693 9.663 -21.408 1.00 39.44 134 GLU A N 1
ATOM 1063 C CA . GLU A 1 134 ? 6.808 10.397 -22.314 1.00 39.44 134 GLU A CA 1
ATOM 1064 C C . GLU A 1 134 ? 5.758 11.091 -21.437 1.00 39.44 134 GLU A C 1
ATOM 1066 O O . GLU A 1 134 ? 5.193 10.462 -20.539 1.00 39.44 134 GLU A O 1
ATOM 1071 N N . ARG A 1 135 ? 5.506 12.393 -21.660 1.00 34.91 135 ARG A N 1
ATOM 1072 C CA . ARG A 1 135 ? 4.399 13.109 -20.997 1.00 34.91 135 ARG A CA 1
ATOM 1073 C C . ARG A 1 135 ? 3.150 12.214 -21.035 1.00 34.91 135 ARG A C 1
ATOM 1075 O O . ARG A 1 135 ? 2.783 11.772 -22.126 1.00 34.91 135 ARG A O 1
ATOM 1082 N N . PRO A 1 136 ? 2.486 11.937 -19.900 1.00 37.94 136 PRO A N 1
ATOM 1083 C CA . PRO A 1 136 ? 1.470 10.896 -19.853 1.00 37.94 136 PRO A CA 1
ATOM 1084 C C . PRO A 1 136 ? 0.281 11.277 -20.744 1.00 37.94 136 PRO A C 1
ATOM 1086 O O . PRO A 1 136 ? -0.458 12.217 -20.447 1.00 37.94 136 PRO A O 1
ATOM 1089 N N . ARG A 1 137 ? 0.094 10.543 -21.851 1.00 44.31 137 ARG A N 1
ATOM 1090 C CA . ARG A 1 137 ? -1.076 10.669 -22.742 1.00 44.31 137 ARG A CA 1
ATOM 1091 C C . ARG A 1 137 ? -2.340 10.017 -22.176 1.00 44.31 137 ARG A C 1
ATOM 1093 O O . ARG A 1 137 ? -3.417 10.257 -22.708 1.00 44.31 137 ARG A O 1
ATOM 1100 N N . SER A 1 138 ? -2.245 9.232 -21.103 1.00 41.12 138 SER A N 1
ATOM 1101 C CA . SER A 1 138 ? -3.397 8.562 -20.496 1.00 41.12 138 SER A CA 1
ATOM 1102 C C . SER A 1 138 ? -3.759 9.158 -19.132 1.00 41.12 138 SER A C 1
ATOM 1104 O O . SER A 1 138 ? -2.917 9.458 -18.283 1.00 41.12 138 SER A O 1
ATOM 1106 N N . SER A 1 139 ? -5.062 9.325 -18.925 1.00 35.72 139 SER A N 1
ATOM 1107 C CA . SER A 1 139 ? -5.736 9.899 -17.753 1.00 35.72 139 SER A CA 1
ATOM 1108 C C . SER A 1 139 ? -5.463 9.180 -16.420 1.00 35.72 139 SER A C 1
ATOM 1110 O O . SER A 1 139 ? -5.803 9.707 -15.363 1.00 35.72 139 SER A O 1
ATOM 1112 N N . VAL A 1 140 ? -4.814 8.012 -16.443 1.00 42.41 140 VAL A N 1
ATOM 1113 C CA . VAL A 1 140 ? -4.567 7.158 -15.269 1.00 42.41 140 VAL A CA 1
ATOM 1114 C C . VAL A 1 140 ? -3.378 7.649 -14.431 1.00 42.41 140 VAL A C 1
ATOM 1116 O O . VAL A 1 140 ? -3.457 7.652 -13.205 1.00 42.41 140 VAL A O 1
ATOM 1119 N N . LEU A 1 141 ? -2.312 8.155 -15.063 1.00 33.66 141 LEU A N 1
ATOM 1120 C CA . LEU A 1 141 ? -1.113 8.641 -14.357 1.00 33.66 141 LEU A CA 1
ATOM 1121 C C . LEU A 1 141 ? -1.312 10.001 -13.667 1.00 33.66 141 LEU A C 1
ATOM 1123 O O . LEU A 1 141 ? -0.562 10.332 -12.753 1.00 33.66 141 LEU A O 1
ATOM 1127 N N . ARG A 1 142 ? -2.359 10.763 -14.023 1.00 31.44 142 ARG A N 1
ATOM 1128 C CA . ARG A 1 142 ? -2.720 11.987 -13.281 1.00 31.44 142 ARG A CA 1
ATOM 1129 C C . ARG A 1 142 ? -3.211 11.690 -11.866 1.00 31.44 142 ARG A C 1
ATOM 1131 O O . ARG A 1 142 ? -2.983 12.500 -10.980 1.00 31.44 142 ARG A O 1
ATOM 1138 N N . LYS A 1 143 ? -3.865 10.545 -11.635 1.00 31.47 143 LYS A N 1
ATOM 1139 C CA . LYS A 1 143 ? -4.468 10.243 -10.326 1.00 31.47 143 LYS A CA 1
ATOM 1140 C C . LYS A 1 143 ? -3.453 9.854 -9.250 1.00 31.47 143 LYS A C 1
ATOM 1142 O O . LYS A 1 143 ? -3.745 10.060 -8.082 1.00 31.47 143 LYS A O 1
ATOM 1147 N N . LEU A 1 144 ? -2.275 9.348 -9.623 1.00 32.06 144 LEU A N 1
ATOM 1148 C CA . LEU A 1 144 ? -1.248 8.946 -8.652 1.00 32.06 144 LEU A CA 1
ATOM 1149 C C . LEU A 1 144 ? -0.362 10.122 -8.193 1.00 32.06 144 LEU A C 1
ATOM 1151 O O . LEU A 1 144 ? 0.190 10.075 -7.105 1.00 32.06 144 LEU A O 1
ATOM 1155 N N . VAL A 1 145 ? -0.255 11.183 -9.003 1.00 35.59 145 VAL A N 1
ATOM 1156 C CA . VAL A 1 145 ? 0.551 12.389 -8.704 1.00 35.59 145 VAL A CA 1
ATOM 1157 C C . VAL A 1 145 ? -0.269 13.486 -8.001 1.00 35.59 145 VAL A C 1
ATOM 1159 O O . VAL A 1 145 ? 0.294 14.433 -7.474 1.00 35.59 145 VAL A O 1
ATOM 1162 N N . LEU A 1 146 ? -1.600 13.365 -7.959 1.00 28.48 146 LEU A N 1
ATOM 1163 C CA . LEU A 1 146 ? -2.502 14.333 -7.310 1.00 28.48 146 LEU A CA 1
ATOM 1164 C C . LEU A 1 146 ? -2.909 13.945 -5.872 1.00 28.48 146 LEU A C 1
ATOM 1166 O O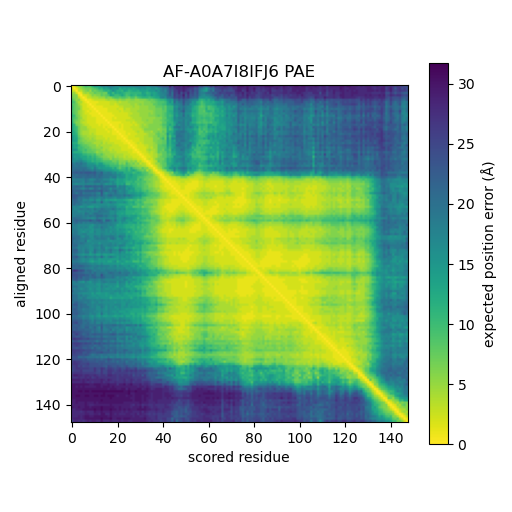 . LEU A 1 146 ? -3.829 14.542 -5.323 1.00 28.48 146 LEU A O 1
ATOM 1170 N N . TRP A 1 147 ? -2.258 12.944 -5.275 1.00 28.00 147 TRP A N 1
ATOM 1171 C CA . TRP A 1 147 ? -2.468 12.516 -3.880 1.00 28.00 147 TRP A CA 1
ATOM 1172 C C . TRP A 1 147 ? -1.183 12.632 -3.038 1.00 28.00 147 TRP A C 1
ATOM 1174 O O . TRP A 1 147 ? -0.942 11.839 -2.129 1.00 28.00 147 TRP A O 1
ATOM 1184 N N . SER A 1 148 ? -0.357 13.629 -3.362 1.00 33.59 148 SER A N 1
ATOM 1185 C CA . SER A 1 148 ? 0.784 14.097 -2.566 1.00 33.59 148 SER A CA 1
ATOM 1186 C C . SER A 1 148 ? 0.737 15.607 -2.433 1.00 33.59 148 SER A C 1
ATOM 1188 O O . SER A 1 148 ? 0.472 16.237 -3.484 1.00 33.59 148 SER A O 1
#

Mean predicted aligned error: 12.69 Å

InterPro domains:
  IPR013126 Heat shock protein 70 family [PF00012] (42-124)
  IPR013126 Heat shock protein 70 family [PTHR19375] (42-131)
  IPR018181 Heat shock protein 70, conserved site [PS00297] (45-52)
  IPR043129 ATPase, nucleotide binding domain [SSF53067] (40-127)